Protein AF-A0A564JPP4-F1 (afdb_monomer)

Nearest PDB structures (foldseek):
  2jpq-assembly1_B  TM=8.493E-01  e=1.112E-04  Vibrio parahaemolyticus

Organism: NCBI:txid2153354

pLDDT: mean 78.51, std 22.54, range [40.66, 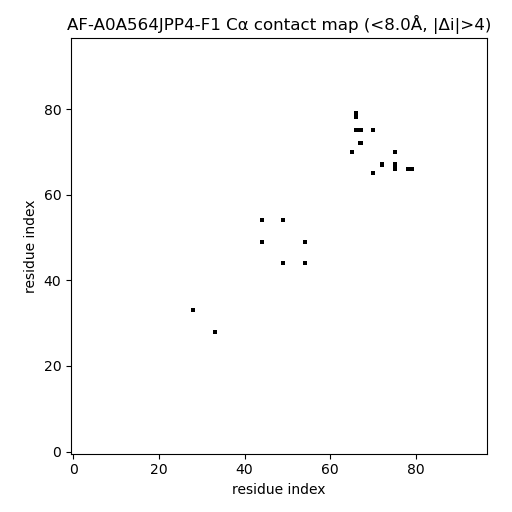97.75]

Solvent-accessible surface area (backbone atoms only — not comparable to full-atom values): 6393 Å² total; per-residue (Å²): 140,88,82,84,85,82,85,87,85,79,83,78,86,84,77,86,89,79,76,75,75,78,68,69,82,68,64,94,56,56,68,67,60,54,52,50,53,53,50,54,56,49,50,53,42,57,75,67,65,51,51,71,70,57,45,53,53,51,52,53,50,50,54,51,50,47,40,70,74,77,39,60,79,93,48,34,66,59,52,54,51,51,50,52,51,50,52,57,70,70,56,75,88,65,93,85,120

Structure (mmCIF, N/CA/C/O backbone):
data_AF-A0A564JPP4-F1
#
_entry.id   AF-A0A564JPP4-F1
#
loop_
_atom_site.group_PDB
_atom_site.id
_atom_site.type_symbol
_atom_site.label_atom_id
_atom_site.label_alt_id
_atom_site.label_comp_id
_atom_site.label_asym_id
_atom_site.label_entity_id
_atom_site.label_seq_id
_atom_site.pdbx_PDB_ins_code
_atom_site.Cartn_x
_atom_site.Cartn_y
_atom_site.Cartn_z
_atom_site.occupancy
_atom_site.B_iso_or_equiv
_atom_site.auth_seq_id
_atom_site.auth_comp_id
_atom_site.auth_asym_id
_atom_site.auth_atom_id
_atom_site.pdbx_PDB_model_num
ATOM 1 N N . MET A 1 1 ? 82.426 -32.909 2.681 1.00 45.16 1 MET A N 1
ATOM 2 C CA . MET A 1 1 ? 81.409 -32.048 3.330 1.00 45.16 1 MET A CA 1
ATOM 3 C C . MET A 1 1 ? 80.151 -32.050 2.465 1.00 45.16 1 MET A C 1
ATOM 5 O O . MET A 1 1 ? 80.177 -31.484 1.384 1.00 45.16 1 MET A O 1
ATOM 9 N N . ARG A 1 2 ? 79.088 -32.758 2.871 1.00 40.66 2 ARG A N 1
ATOM 10 C CA . ARG A 1 2 ? 77.797 -32.816 2.156 1.00 40.66 2 ARG A CA 1
ATOM 11 C C . ARG A 1 2 ? 76.761 -32.063 2.993 1.00 40.66 2 ARG A C 1
ATOM 13 O O . ARG A 1 2 ? 76.463 -32.502 4.101 1.00 40.66 2 ARG A O 1
ATOM 20 N N . LYS A 1 3 ? 76.255 -30.928 2.502 1.00 46.62 3 LYS A N 1
ATOM 21 C CA . LYS A 1 3 ? 75.175 -30.172 3.155 1.00 46.62 3 LYS A CA 1
ATOM 22 C C . LYS A 1 3 ? 73.851 -30.422 2.421 1.00 46.62 3 LYS A C 1
ATOM 24 O O . LYS A 1 3 ? 73.749 -30.205 1.219 1.00 46.62 3 LYS A O 1
ATOM 29 N N . LYS A 1 4 ? 72.896 -30.936 3.203 1.00 48.59 4 LYS A N 1
ATOM 30 C CA . LYS A 1 4 ? 71.448 -31.106 2.977 1.00 48.59 4 LYS A CA 1
ATOM 31 C C . LYS A 1 4 ? 70.843 -29.843 2.340 1.00 48.59 4 LYS A C 1
ATOM 33 O O . LYS A 1 4 ? 71.191 -28.744 2.748 1.00 48.59 4 LYS A O 1
ATOM 38 N N . SER A 1 5 ? 70.118 -29.958 1.229 1.00 42.91 5 SER A N 1
ATOM 39 C CA . SER A 1 5 ? 68.672 -30.237 1.123 1.00 42.91 5 SER A CA 1
ATOM 40 C C . SER A 1 5 ? 67.763 -29.158 1.719 1.00 42.91 5 SER A C 1
ATOM 42 O O . SER A 1 5 ? 67.682 -29.024 2.935 1.00 42.91 5 SER A O 1
ATOM 44 N N . ARG A 1 6 ? 66.970 -28.564 0.815 1.00 42.44 6 ARG A N 1
ATOM 45 C CA . ARG A 1 6 ? 65.500 -28.412 0.838 1.00 42.44 6 ARG A CA 1
ATOM 46 C C . ARG A 1 6 ? 65.061 -26.962 0.617 1.00 42.44 6 ARG A C 1
ATOM 48 O O . ARG A 1 6 ? 65.159 -26.116 1.494 1.00 42.44 6 ARG A O 1
ATOM 55 N N . CYS A 1 7 ? 64.595 -26.729 -0.607 1.00 41.34 7 CYS A N 1
ATOM 56 C CA . CYS A 1 7 ? 63.919 -25.529 -1.063 1.00 41.34 7 CYS A CA 1
ATOM 57 C C . CYS A 1 7 ? 62.701 -25.222 -0.186 1.00 41.34 7 CYS A C 1
ATOM 59 O O . CYS A 1 7 ? 61.951 -26.121 0.199 1.00 41.34 7 CYS A O 1
ATOM 61 N N . TYR A 1 8 ? 62.540 -23.937 0.106 1.00 41.19 8 TYR A N 1
ATOM 62 C CA . TYR A 1 8 ? 61.368 -23.351 0.734 1.00 41.19 8 TYR A CA 1
ATOM 63 C C . TYR A 1 8 ? 60.184 -23.392 -0.230 1.00 41.19 8 TYR A C 1
ATOM 65 O O . TYR A 1 8 ? 60.341 -23.114 -1.417 1.00 41.19 8 TYR A O 1
ATOM 73 N N . GLY A 1 9 ? 59.006 -23.709 0.295 1.00 45.62 9 GLY A N 1
ATOM 74 C CA . GLY A 1 9 ? 57.760 -23.665 -0.458 1.00 45.62 9 GLY A CA 1
ATOM 75 C C . GLY A 1 9 ? 56.766 -24.673 0.086 1.00 45.62 9 GLY A C 1
ATOM 76 O O . GLY A 1 9 ? 56.627 -25.745 -0.477 1.00 45.62 9 GLY A O 1
ATOM 77 N N . ASN A 1 10 ? 56.142 -24.348 1.216 1.00 46.16 10 ASN A N 1
ATOM 78 C CA . ASN A 1 10 ? 54.809 -24.826 1.579 1.00 46.16 10 ASN A CA 1
ATOM 79 C C . ASN A 1 10 ? 54.278 -23.872 2.648 1.00 46.16 10 ASN A C 1
ATOM 81 O O . ASN A 1 10 ? 54.612 -23.961 3.828 1.00 46.16 10 ASN A O 1
ATOM 85 N N . MET A 1 11 ? 53.540 -22.879 2.160 1.00 49.41 11 MET A N 1
ATOM 86 C CA . MET A 1 11 ? 52.803 -21.893 2.933 1.00 49.41 11 MET A CA 1
ATOM 87 C C . MET A 1 11 ? 51.732 -22.624 3.754 1.00 49.41 11 MET A C 1
ATOM 89 O O . MET A 1 11 ? 50.989 -23.447 3.224 1.00 49.41 11 MET A O 1
ATOM 93 N N . LEU A 1 12 ? 51.719 -22.363 5.060 1.00 45.41 12 LEU A N 1
ATOM 94 C CA . LEU A 1 12 ? 50.683 -22.815 5.988 1.00 45.41 12 LEU A CA 1
ATOM 95 C C . LEU A 1 12 ? 49.320 -22.194 5.620 1.00 45.41 12 LEU A C 1
ATOM 97 O O . LEU A 1 12 ? 49.290 -21.120 5.014 1.00 45.41 12 LEU A O 1
ATOM 101 N N . PRO A 1 13 ? 48.203 -22.853 5.976 1.00 46.16 13 PRO A N 1
ATOM 102 C CA . PRO A 1 13 ? 46.873 -22.474 5.525 1.00 46.16 13 PRO A CA 1
ATOM 103 C C . PRO A 1 13 ? 46.380 -21.278 6.342 1.00 46.16 13 PRO A C 1
ATOM 105 O O . PRO A 1 13 ? 46.301 -21.360 7.566 1.00 46.16 13 PRO A O 1
ATOM 108 N N . PHE A 1 14 ? 46.045 -20.170 5.683 1.00 42.41 14 PHE A N 1
ATOM 109 C CA . PHE A 1 14 ? 45.296 -19.101 6.336 1.00 42.41 14 PHE A CA 1
ATOM 110 C C . PHE A 1 14 ? 43.803 -19.372 6.166 1.00 42.41 14 PHE A C 1
ATOM 112 O O . PHE A 1 14 ? 43.250 -19.312 5.070 1.00 42.41 14 PHE A O 1
ATOM 119 N N . HIS A 1 15 ? 43.215 -19.762 7.291 1.00 52.06 15 HIS A N 1
ATOM 120 C CA . HIS A 1 15 ? 41.792 -19.837 7.564 1.00 52.06 15 HIS A CA 1
ATOM 121 C C . HIS A 1 15 ? 41.202 -18.418 7.613 1.00 52.06 15 HIS A C 1
ATOM 123 O O . HIS A 1 15 ? 41.878 -17.488 8.047 1.00 52.06 15 HIS A O 1
ATOM 129 N N . GLU A 1 16 ? 39.929 -18.319 7.230 1.00 48.22 16 GLU A N 1
ATOM 130 C CA . GLU A 1 16 ? 38.989 -17.252 7.601 1.00 48.22 16 GLU A CA 1
ATOM 131 C C . GLU A 1 16 ? 39.233 -15.845 7.025 1.00 48.22 16 GLU A C 1
ATOM 133 O O . GLU A 1 16 ? 39.780 -14.947 7.655 1.00 48.22 16 GLU A O 1
ATOM 138 N N . GLN A 1 17 ? 38.703 -15.627 5.821 1.00 48.31 17 GLN A N 1
ATOM 139 C CA . GLN A 1 17 ? 38.201 -14.317 5.399 1.00 48.31 17 GLN A CA 1
ATOM 140 C C . GLN A 1 17 ? 36.695 -14.443 5.173 1.00 48.31 17 GLN A C 1
ATOM 142 O O . GLN A 1 17 ? 36.204 -14.483 4.047 1.00 48.31 17 GLN A O 1
ATOM 147 N N . THR A 1 18 ? 35.965 -14.560 6.278 1.00 47.94 18 THR A N 1
ATOM 148 C CA . THR A 1 18 ? 34.526 -14.302 6.340 1.00 47.94 18 THR A CA 1
ATOM 149 C C . THR A 1 18 ? 34.298 -13.094 7.233 1.00 47.94 18 THR A C 1
ATOM 151 O O . THR A 1 18 ? 33.737 -13.218 8.308 1.00 47.94 18 THR A O 1
ATOM 154 N N . ASP A 1 19 ? 34.724 -11.929 6.759 1.00 43.50 19 ASP A N 1
ATOM 155 C CA . ASP A 1 19 ? 34.026 -10.682 7.059 1.00 43.50 19 ASP A CA 1
ATOM 156 C C . ASP A 1 19 ? 33.372 -10.242 5.749 1.00 4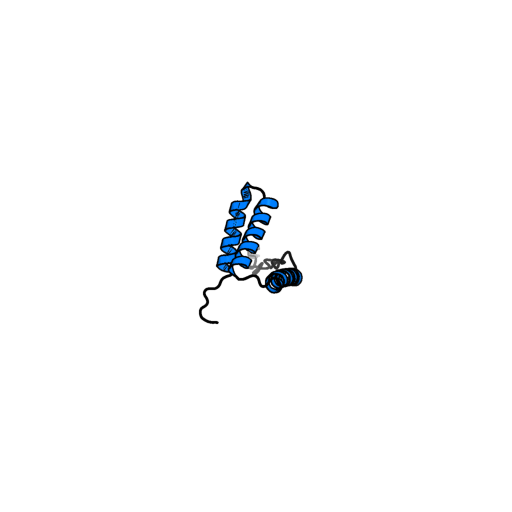3.50 19 ASP A C 1
ATOM 158 O O . ASP A 1 19 ? 33.768 -9.287 5.082 1.00 43.50 19 ASP A O 1
ATOM 162 N N . PHE A 1 20 ? 32.369 -11.027 5.334 1.00 46.19 20 PHE A N 1
ATOM 163 C CA . PHE A 1 20 ? 31.256 -10.460 4.588 1.00 46.19 20 PHE A CA 1
ATOM 164 C C . PHE A 1 20 ? 30.683 -9.418 5.536 1.00 46.19 20 PHE A C 1
ATOM 166 O O . PHE A 1 20 ? 29.964 -9.773 6.467 1.00 46.19 20 PHE A O 1
ATOM 173 N N . GLU A 1 21 ? 31.093 -8.163 5.351 1.00 46.25 21 GLU A N 1
ATOM 174 C CA . GLU A 1 21 ? 30.478 -7.022 6.001 1.00 46.25 21 GLU A CA 1
ATOM 175 C C . GLU A 1 21 ? 28.969 -7.201 5.877 1.00 46.25 21 GLU A C 1
ATOM 177 O O . GLU A 1 21 ? 28.373 -7.061 4.804 1.00 46.25 21 GLU A O 1
ATOM 182 N N . PHE A 1 22 ? 28.369 -7.584 6.999 1.00 54.16 22 PHE A N 1
ATOM 183 C CA . PHE A 1 22 ? 26.957 -7.487 7.258 1.00 54.16 22 PHE A CA 1
ATOM 184 C C . PHE A 1 22 ? 26.683 -5.989 7.260 1.00 54.16 22 PHE A C 1
ATOM 186 O O . PHE A 1 22 ? 26.605 -5.363 8.311 1.00 54.16 22 PHE A O 1
ATOM 193 N N . MET A 1 23 ? 26.624 -5.377 6.076 1.00 50.16 23 MET A N 1
ATOM 194 C CA . MET A 1 23 ? 25.943 -4.110 5.954 1.00 50.16 23 MET A CA 1
ATOM 195 C C . MET A 1 23 ? 24.514 -4.446 6.358 1.00 50.16 23 MET A C 1
ATOM 1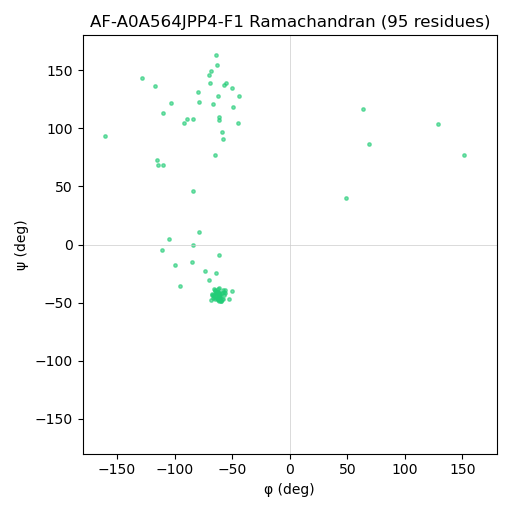97 O O . MET A 1 23 ? 23.859 -5.197 5.621 1.00 50.16 23 MET A O 1
ATOM 201 N N . PRO A 1 24 ? 24.026 -3.977 7.526 1.00 47.00 24 PRO A N 1
ATOM 202 C CA . PRO A 1 24 ? 22.604 -4.055 7.775 1.00 47.00 24 PRO A CA 1
ATOM 203 C C . PRO A 1 24 ? 21.960 -3.457 6.530 1.00 47.00 24 PRO A C 1
ATOM 205 O O . PRO A 1 24 ? 22.449 -2.460 5.991 1.00 47.00 24 PRO A O 1
ATOM 208 N N . GLN A 1 25 ? 20.929 -4.109 6.004 1.00 46.47 25 GLN A N 1
ATOM 209 C CA . GLN A 1 25 ? 20.035 -3.450 5.067 1.00 46.47 25 GLN A CA 1
ATOM 210 C C . GLN A 1 25 ? 19.516 -2.244 5.846 1.00 46.47 25 GLN A C 1
ATOM 212 O O . GLN A 1 25 ? 18.601 -2.384 6.651 1.00 46.47 25 GLN A O 1
ATOM 217 N N . ILE A 1 26 ? 20.202 -1.103 5.739 1.00 49.81 26 ILE A N 1
ATOM 218 C CA . ILE A 1 26 ? 19.809 0.118 6.417 1.00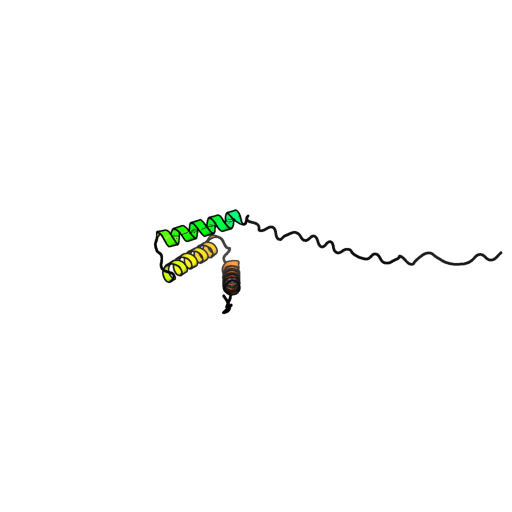 49.81 26 ILE A CA 1
ATOM 219 C C . ILE A 1 26 ? 18.449 0.381 5.806 1.00 49.81 26 ILE A C 1
ATOM 221 O O . ILE A 1 26 ? 18.361 0.676 4.609 1.00 49.81 26 ILE A O 1
ATOM 225 N N . SER A 1 27 ? 17.394 0.161 6.592 1.00 56.97 27 SER A N 1
ATOM 226 C CA . SER A 1 27 ? 16.060 0.563 6.195 1.00 56.97 27 SER A CA 1
ATOM 227 C C . SER A 1 27 ? 16.206 2.011 5.757 1.00 56.97 27 SER A C 1
ATOM 229 O O . SER A 1 27 ? 16.703 2.858 6.499 1.00 56.97 27 SER A O 1
ATOM 231 N N . ARG A 1 28 ? 15.909 2.282 4.485 1.00 66.00 28 ARG A N 1
ATOM 232 C CA . ARG A 1 28 ? 16.124 3.600 3.870 1.00 66.00 28 ARG A CA 1
ATOM 233 C C . ARG A 1 28 ? 15.304 4.698 4.574 1.00 66.00 28 ARG A C 1
ATOM 235 O O . ARG A 1 28 ? 15.496 5.878 4.296 1.00 66.00 28 ARG A O 1
ATOM 242 N N . TYR A 1 29 ? 14.415 4.286 5.471 1.00 73.31 29 TYR A N 1
ATOM 243 C CA . TYR A 1 29 ? 13.515 5.067 6.296 1.00 73.31 29 TYR A CA 1
ATOM 244 C C . TYR A 1 29 ? 13.689 4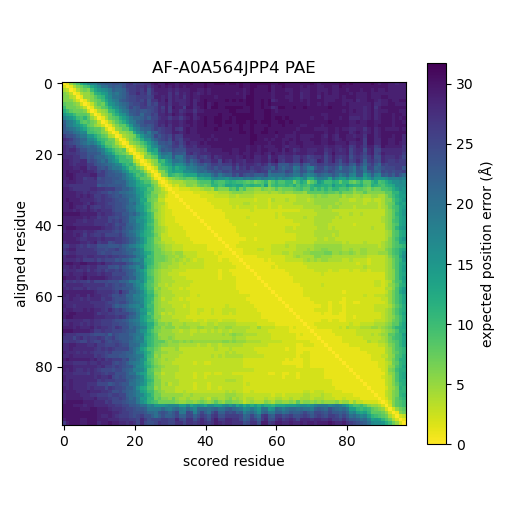.620 7.751 1.00 73.31 29 TYR A C 1
ATOM 246 O O . TYR A 1 29 ? 13.909 3.434 7.997 1.00 73.31 29 TYR A O 1
ATOM 254 N N . SER A 1 30 ? 13.605 5.543 8.713 1.00 82.25 30 SER A N 1
ATOM 255 C CA . SER A 1 30 ? 13.599 5.135 10.120 1.00 82.25 30 SER A CA 1
ATOM 256 C C . SER A 1 30 ? 12.281 4.441 10.455 1.00 82.25 30 SER A C 1
ATOM 258 O O . SER A 1 30 ? 11.229 4.827 9.942 1.00 82.25 30 SER A O 1
ATOM 260 N N . ASP A 1 31 ? 12.330 3.446 11.338 1.00 84.19 31 ASP A N 1
ATOM 261 C CA . ASP A 1 31 ? 11.127 2.738 11.790 1.00 84.19 31 ASP A CA 1
ATOM 262 C C . ASP A 1 31 ? 10.099 3.724 12.372 1.00 84.19 31 ASP A C 1
ATOM 264 O O . ASP A 1 31 ? 8.924 3.669 12.028 1.00 84.19 31 ASP A O 1
ATOM 268 N N . GLU A 1 32 ? 10.567 4.736 13.114 1.00 88.19 32 GLU A N 1
ATOM 269 C CA . GLU A 1 32 ? 9.742 5.830 13.648 1.00 88.19 32 GLU A CA 1
ATOM 270 C C . GLU A 1 32 ? 8.981 6.601 12.555 1.00 88.19 32 GLU A C 1
ATOM 272 O O . GLU A 1 32 ? 7.795 6.888 12.706 1.00 88.19 32 GLU A O 1
ATOM 277 N N . GLN A 1 33 ? 9.629 6.914 11.425 1.00 87.31 33 GLN A N 1
ATOM 278 C CA . GLN A 1 33 ? 8.963 7.602 10.313 1.00 87.31 33 GLN A CA 1
ATOM 279 C C . GLN A 1 33 ? 7.872 6.731 9.685 1.00 87.31 33 GLN A C 1
ATOM 281 O O . GLN A 1 33 ? 6.818 7.240 9.302 1.00 87.31 33 GLN A O 1
ATOM 286 N N . VAL A 1 34 ? 8.118 5.425 9.564 1.00 88.00 34 VAL A N 1
ATOM 287 C CA . VAL A 1 34 ? 7.143 4.477 9.014 1.00 88.00 34 VAL A CA 1
ATOM 288 C C . VAL A 1 34 ? 5.952 4.328 9.960 1.00 88.00 34 VAL A C 1
ATOM 290 O O . VAL A 1 34 ? 4.806 4.440 9.522 1.00 88.00 34 VAL A O 1
ATOM 293 N N . GLU A 1 35 ? 6.207 4.135 11.253 1.00 91.06 35 GLU A N 1
ATOM 294 C CA . GLU A 1 35 ? 5.176 4.010 12.287 1.00 91.06 35 GLU A CA 1
ATOM 295 C C . GLU A 1 35 ? 4.309 5.266 12.392 1.00 91.06 35 GLU A C 1
ATOM 297 O O . GLU A 1 35 ? 3.081 5.162 12.459 1.00 91.06 35 GLU A O 1
ATOM 302 N N . GLN A 1 36 ? 4.920 6.454 12.339 1.00 94.50 36 GLN A N 1
ATOM 303 C CA . GLN A 1 36 ? 4.182 7.713 12.365 1.00 94.50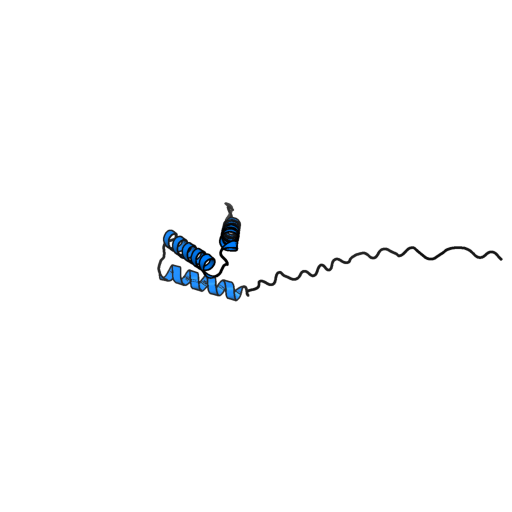 36 GLN A CA 1
ATOM 304 C C . GLN A 1 36 ? 3.211 7.814 11.181 1.00 94.50 36 GLN A C 1
ATOM 306 O O . GLN A 1 36 ? 2.027 8.090 11.379 1.00 94.50 36 GLN A O 1
ATOM 311 N N . LEU A 1 37 ? 3.678 7.542 9.958 1.00 94.56 37 LEU A N 1
ATOM 312 C CA . LEU A 1 37 ? 2.828 7.590 8.765 1.00 94.56 37 LEU A CA 1
ATOM 313 C C . LEU A 1 37 ? 1.688 6.564 8.831 1.00 94.56 37 LEU A C 1
ATOM 315 O O . LEU A 1 37 ? 0.555 6.879 8.468 1.00 94.56 37 LEU A O 1
ATOM 319 N N . LEU A 1 38 ? 1.959 5.351 9.317 1.00 93.81 38 LEU A N 1
ATOM 320 C CA . LEU A 1 38 ? 0.926 4.327 9.500 1.00 93.81 38 LEU A CA 1
ATOM 321 C C . LEU A 1 38 ? -0.124 4.751 10.533 1.00 93.81 38 LEU A C 1
ATOM 323 O O . LEU A 1 38 ? -1.321 4.562 10.300 1.00 93.81 38 LEU A O 1
ATOM 327 N N . SER A 1 39 ? 0.306 5.351 11.643 1.00 95.50 39 SER A N 1
ATOM 328 C CA . SER A 1 39 ? -0.582 5.865 12.689 1.00 95.50 39 SER A CA 1
ATOM 329 C C . SER A 1 39 ? -1.491 6.977 12.161 1.00 95.50 39 SER A C 1
ATOM 331 O O . SER A 1 39 ? -2.710 6.926 12.337 1.00 95.50 39 SER A O 1
ATOM 333 N N . GLU A 1 40 ? -0.929 7.939 11.427 1.00 96.94 40 GLU A N 1
ATOM 334 C CA . GLU A 1 40 ? -1.693 9.035 10.822 1.00 96.94 40 GLU A CA 1
ATOM 335 C C . GLU A 1 40 ? -2.736 8.520 9.818 1.00 96.94 40 GLU A C 1
ATOM 337 O O . GLU A 1 40 ? -3.901 8.921 9.871 1.00 96.94 40 GLU A O 1
ATOM 342 N N . LEU A 1 41 ? -2.358 7.582 8.943 1.00 95.38 41 LEU A N 1
ATOM 343 C CA . LEU A 1 41 ? -3.285 6.979 7.980 1.00 95.38 41 LEU A CA 1
ATOM 344 C C . LEU A 1 41 ? -4.401 6.184 8.672 1.00 95.38 41 LEU A C 1
ATOM 346 O O . LEU A 1 41 ? -5.563 6.282 8.271 1.00 95.38 41 LEU A O 1
ATOM 350 N N . THR A 1 42 ? -4.068 5.438 9.727 1.00 94.75 42 THR A N 1
ATOM 351 C CA . THR A 1 42 ? -5.047 4.675 10.520 1.00 94.75 42 THR A CA 1
ATOM 352 C C . THR A 1 42 ? -6.037 5.613 11.206 1.00 94.75 42 THR A C 1
ATOM 354 O O . THR A 1 42 ? -7.248 5.433 11.084 1.00 94.75 42 THR A O 1
ATOM 357 N N . SER A 1 43 ? -5.535 6.681 11.827 1.00 97.06 43 SER A N 1
ATOM 358 C CA . SER A 1 43 ? -6.348 7.701 12.495 1.00 97.06 43 SER A CA 1
ATOM 359 C C . SER A 1 43 ? -7.354 8.367 11.549 1.00 97.06 43 SER A C 1
ATOM 361 O O . SER A 1 43 ? -8.509 8.593 11.922 1.00 97.06 43 SER A O 1
ATOM 363 N N . VAL A 1 44 ? -6.970 8.630 10.293 1.00 97.38 44 VAL A N 1
ATOM 364 C CA . VAL A 1 44 ? -7.896 9.158 9.275 1.00 97.38 44 VAL A CA 1
ATOM 365 C C . VAL A 1 44 ? -9.036 8.170 9.000 1.00 97.38 44 VAL A C 1
ATOM 367 O O . VAL A 1 44 ? -10.204 8.566 9.004 1.00 97.38 44 VAL A O 1
ATOM 370 N N . LEU A 1 45 ? -8.733 6.885 8.798 1.00 96.62 45 LEU A N 1
ATOM 371 C CA . LEU A 1 45 ? -9.758 5.865 8.540 1.00 96.62 45 LEU A CA 1
ATOM 372 C C . LEU A 1 45 ? -10.715 5.701 9.734 1.00 96.62 45 LEU A C 1
ATOM 374 O O . LEU A 1 45 ? -11.934 5.630 9.541 1.00 96.62 45 LEU A O 1
ATOM 378 N N . GLU A 1 46 ? -10.185 5.717 10.959 1.00 95.50 46 GLU A N 1
ATOM 379 C CA . GLU A 1 46 ? -10.966 5.633 12.201 1.00 95.50 46 GLU A CA 1
ATOM 380 C C . GLU A 1 46 ? -11.855 6.862 12.422 1.00 95.50 46 GLU A C 1
ATOM 382 O O . GLU A 1 46 ? -13.047 6.727 12.713 1.00 95.50 46 GLU A O 1
ATOM 387 N N . THR A 1 47 ? -11.305 8.064 12.224 1.00 97.38 47 THR A N 1
ATOM 388 C CA . THR A 1 47 ? -12.027 9.342 12.356 1.00 97.38 47 THR A CA 1
ATOM 389 C C . THR A 1 47 ? -13.248 9.381 11.443 1.00 97.38 47 THR A C 1
ATOM 391 O O . THR A 1 47 ? -14.328 9.821 11.846 1.00 97.38 47 THR A O 1
ATOM 394 N N . HIS A 1 48 ? -13.101 8.872 10.219 1.00 96.62 48 HIS A N 1
ATOM 395 C CA . HIS A 1 48 ? -14.187 8.786 9.248 1.00 96.62 48 HIS A CA 1
ATOM 396 C C . HIS A 1 48 ? -15.081 7.549 9.422 1.00 96.62 48 HIS A C 1
ATOM 398 O O . HIS A 1 48 ? -16.053 7.408 8.677 1.00 96.62 48 HIS A O 1
ATOM 404 N N . LYS A 1 49 ? -14.796 6.677 10.401 1.00 95.00 49 LYS A N 1
ATOM 405 C CA . LYS A 1 49 ? -15.504 5.408 10.640 1.00 95.00 49 LYS A CA 1
ATOM 406 C C . LYS A 1 49 ? -15.651 4.588 9.356 1.00 95.00 49 LYS A C 1
ATOM 408 O O . LYS A 1 49 ? -16.718 4.034 9.084 1.00 95.00 49 LYS A O 1
ATOM 413 N N . ALA A 1 50 ? -14.599 4.570 8.541 1.00 95.56 50 ALA A N 1
ATOM 414 C CA . ALA A 1 50 ? -14.626 3.896 7.256 1.00 95.56 50 ALA A CA 1
ATOM 415 C C . ALA A 1 50 ? -14.742 2.375 7.477 1.00 95.56 50 ALA A C 1
ATOM 417 O O . ALA A 1 50 ? -13.866 1.791 8.122 1.00 95.56 50 ALA A O 1
ATOM 418 N N . PRO A 1 51 ? -15.795 1.707 6.966 1.00 96.81 51 PRO A N 1
ATOM 419 C CA . PRO A 1 51 ? -15.882 0.256 7.053 1.00 96.81 51 PRO A CA 1
ATOM 420 C C . PRO A 1 51 ? -14.748 -0.397 6.246 1.00 96.81 51 PRO A C 1
ATOM 422 O O . PRO A 1 51 ? -14.094 0.246 5.420 1.00 96.81 51 PRO A O 1
ATOM 425 N N . VAL A 1 52 ? -14.481 -1.678 6.513 1.00 94.06 52 VAL A N 1
ATOM 426 C CA . VAL A 1 52 ? -13.325 -2.401 5.952 1.00 94.06 52 VAL A CA 1
ATOM 427 C C . VAL A 1 52 ? -13.309 -2.363 4.421 1.00 94.06 52 VAL A C 1
ATOM 429 O O . VAL A 1 52 ? -12.265 -2.122 3.823 1.00 94.06 52 VAL A O 1
ATOM 432 N N . ASP A 1 53 ? -14.461 -2.541 3.782 1.00 96.81 53 ASP A N 1
ATOM 433 C CA . ASP A 1 53 ? -14.621 -2.491 2.328 1.00 96.81 53 ASP A CA 1
ATOM 434 C C . ASP A 1 53 ? -14.261 -1.114 1.744 1.00 96.81 53 ASP A C 1
ATOM 436 O O . ASP A 1 53 ? -13.504 -1.034 0.772 1.00 96.81 53 ASP A O 1
ATOM 440 N N . LEU A 1 54 ? -14.726 -0.025 2.367 1.00 96.31 54 LEU A N 1
ATOM 441 C CA . LEU A 1 54 ? -14.384 1.339 1.954 1.00 96.31 54 LEU A CA 1
ATOM 442 C C . LEU A 1 54 ? -12.893 1.630 2.161 1.00 96.31 54 LEU A C 1
ATOM 444 O O . LEU A 1 54 ? -12.246 2.187 1.272 1.00 96.31 54 LEU A O 1
ATOM 448 N N . SER A 1 55 ? -12.342 1.229 3.307 1.00 97.06 55 SER A N 1
ATOM 449 C CA . SER A 1 55 ? -10.922 1.399 3.630 1.00 97.06 55 SER A CA 1
ATOM 450 C C . SER A 1 55 ? -10.029 0.688 2.609 1.00 97.06 55 SER A C 1
ATOM 452 O O . SER A 1 55 ? -9.128 1.307 2.041 1.00 97.06 55 SER A O 1
ATOM 454 N N . LEU A 1 56 ? -10.325 -0.577 2.291 1.00 96.38 56 LEU A N 1
ATOM 455 C CA . LEU A 1 56 ? -9.592 -1.344 1.279 1.00 96.38 56 LEU A CA 1
ATOM 456 C C . LEU A 1 56 ? -9.706 -0.718 -0.117 1.00 96.38 56 LEU A C 1
ATOM 458 O O . LEU A 1 56 ? -8.706 -0.635 -0.834 1.00 96.38 56 LEU A O 1
ATOM 462 N N . MET A 1 57 ? -10.891 -0.230 -0.499 1.00 95.94 57 MET A N 1
ATOM 463 C CA . MET A 1 57 ? -11.087 0.446 -1.784 1.00 95.94 57 MET A CA 1
ATOM 464 C C . MET A 1 57 ? -10.239 1.722 -1.894 1.00 95.94 57 MET A C 1
ATOM 466 O O . MET A 1 57 ? -9.570 1.939 -2.908 1.00 95.94 57 MET A O 1
ATOM 470 N N . VAL A 1 58 ? -10.247 2.573 -0.865 1.00 96.94 58 VAL A N 1
ATOM 471 C CA . VAL A 1 58 ? -9.500 3.841 -0.873 1.00 96.94 58 VAL A CA 1
ATOM 472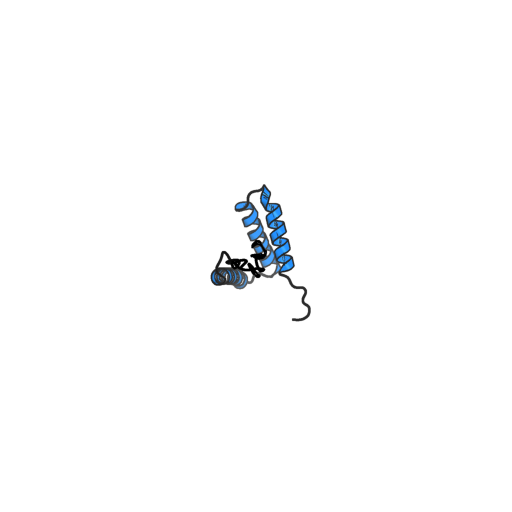 C C . VAL A 1 58 ? -7.991 3.595 -0.860 1.00 96.94 58 VAL A C 1
ATOM 474 O O . VAL A 1 58 ? -7.275 4.215 -1.650 1.00 96.94 58 VAL A O 1
ATOM 477 N N . LEU A 1 59 ? -7.504 2.658 -0.042 1.00 96.19 59 LEU A N 1
ATOM 478 C CA . LEU A 1 59 ? -6.086 2.282 -0.011 1.00 96.19 59 LEU A CA 1
ATOM 479 C C . LEU A 1 59 ? -5.627 1.700 -1.357 1.00 96.19 59 LEU A C 1
ATOM 481 O O . LEU A 1 59 ? -4.582 2.096 -1.879 1.00 96.19 59 LEU A O 1
ATOM 485 N N . GLY A 1 60 ? -6.436 0.838 -1.981 1.00 96.75 60 GLY A N 1
ATOM 486 C CA . GLY A 1 60 ? -6.161 0.313 -3.322 1.00 96.75 60 GLY A CA 1
ATOM 487 C C . GLY A 1 60 ? -6.087 1.411 -4.391 1.00 96.75 60 GLY A C 1
ATOM 488 O O . GLY A 1 60 ? -5.174 1.416 -5.226 1.00 96.75 60 GLY A O 1
ATOM 489 N N . ASN A 1 61 ? -6.995 2.390 -4.338 1.00 96.56 61 ASN A N 1
ATOM 490 C CA . ASN A 1 61 ? -6.968 3.554 -5.227 1.00 96.56 61 ASN A CA 1
ATOM 491 C C . ASN A 1 61 ? -5.725 4.423 -4.998 1.00 96.56 61 ASN A C 1
ATOM 493 O O . ASN A 1 61 ? -5.117 4.886 -5.964 1.00 96.56 61 ASN A O 1
ATOM 497 N N . MET A 1 62 ? -5.304 4.609 -3.745 1.00 95.94 62 MET A N 1
ATOM 498 C CA . MET A 1 62 ? -4.088 5.353 -3.412 1.00 95.94 62 MET A CA 1
ATOM 499 C C . MET A 1 62 ? -2.839 4.687 -4.005 1.00 95.94 62 MET A C 1
ATOM 501 O O . MET A 1 62 ? -2.060 5.353 -4.690 1.00 95.94 62 MET A O 1
ATOM 505 N N . VAL A 1 63 ? -2.684 3.371 -3.823 1.00 96.75 63 VAL A N 1
ATOM 506 C CA . VAL A 1 63 ? -1.572 2.599 -4.409 1.00 96.75 63 VAL A CA 1
ATOM 507 C C . VAL A 1 63 ? -1.596 2.685 -5.938 1.00 96.75 63 VAL A C 1
ATOM 509 O O . VAL A 1 63 ? -0.570 2.946 -6.570 1.00 96.75 63 VAL A O 1
ATOM 512 N N . THR A 1 64 ? -2.772 2.533 -6.548 1.00 97.00 64 THR A N 1
ATOM 513 C CA . THR A 1 64 ? -2.938 2.630 -8.007 1.00 97.00 64 THR A CA 1
ATOM 514 C C . THR A 1 64 ? -2.544 4.012 -8.534 1.00 97.00 64 THR A C 1
ATOM 516 O O . THR A 1 64 ? -1.833 4.117 -9.538 1.00 97.00 64 THR A O 1
ATOM 519 N N . ASN A 1 65 ? -2.953 5.078 -7.844 1.00 97.31 65 ASN A N 1
ATOM 520 C CA . ASN A 1 65 ? -2.604 6.451 -8.200 1.00 97.31 65 ASN A CA 1
ATOM 521 C C . ASN A 1 65 ? -1.096 6.699 -8.093 1.00 97.31 65 ASN A C 1
ATOM 523 O O . ASN A 1 65 ? -0.520 7.299 -9.005 1.00 97.31 65 ASN A O 1
ATOM 527 N N . LEU A 1 66 ? -0.448 6.194 -7.040 1.00 96.75 66 LEU A N 1
ATOM 528 C CA . LEU A 1 66 ? 1.001 6.296 -6.856 1.00 96.75 66 LEU A CA 1
ATOM 529 C C . LEU A 1 66 ? 1.760 5.610 -8.000 1.00 96.75 66 LEU A C 1
ATOM 531 O O . LEU A 1 66 ? 2.643 6.213 -8.610 1.00 96.75 66 LEU A O 1
ATOM 535 N N . ILE A 1 67 ? 1.377 4.382 -8.356 1.00 97.25 67 ILE A N 1
ATOM 536 C CA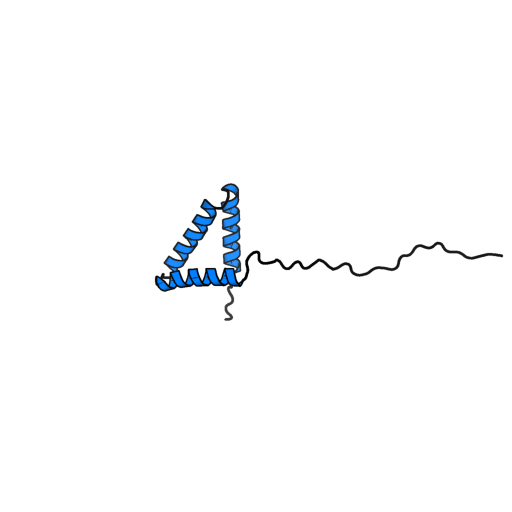 . ILE A 1 67 ? 2.006 3.642 -9.461 1.00 97.25 67 ILE A CA 1
ATOM 537 C C . ILE A 1 67 ? 1.787 4.366 -10.798 1.00 97.25 67 ILE A C 1
ATOM 539 O O . ILE A 1 67 ? 2.707 4.485 -11.606 1.00 97.25 67 ILE A O 1
ATOM 543 N N . ASN A 1 68 ? 0.590 4.889 -11.053 1.00 97.06 68 ASN A N 1
ATOM 544 C CA . ASN A 1 68 ? 0.317 5.580 -12.312 1.00 97.06 68 ASN A CA 1
ATOM 545 C C . ASN A 1 68 ? 1.027 6.934 -12.433 1.00 97.06 68 ASN A C 1
ATOM 547 O O . ASN A 1 68 ? 1.380 7.325 -13.548 1.00 97.06 68 ASN A O 1
ATOM 551 N N . SER A 1 69 ? 1.262 7.625 -11.319 1.00 96.88 69 SER A N 1
ATOM 552 C CA . SER A 1 69 ? 1.796 8.994 -11.323 1.00 96.88 69 SER A CA 1
ATOM 553 C C . SER A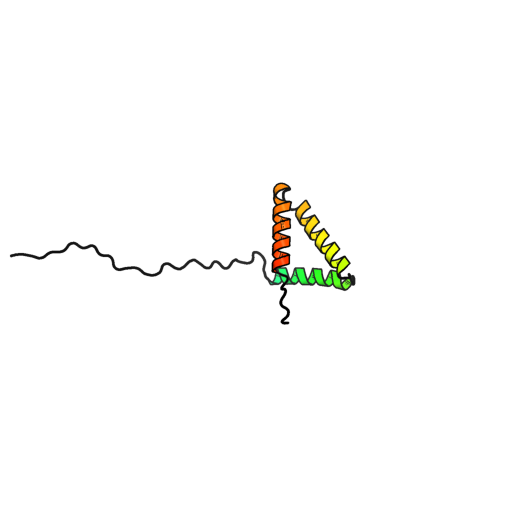 1 69 ? 3.314 9.040 -11.152 1.00 96.88 69 SER A C 1
ATOM 555 O O . SER A 1 69 ? 3.976 9.878 -11.758 1.00 96.88 69 SER A O 1
ATOM 557 N N . SER A 1 70 ? 3.875 8.132 -10.353 1.00 94.75 70 SER A N 1
ATOM 558 C CA . SER A 1 70 ? 5.272 8.195 -9.905 1.00 94.75 70 SER A CA 1
ATOM 559 C C . SER A 1 70 ? 6.163 7.100 -10.497 1.00 94.75 70 SER A C 1
ATOM 561 O O . SER A 1 70 ? 7.372 7.124 -10.287 1.00 94.75 70 SER A O 1
ATOM 563 N N . VAL A 1 71 ? 5.599 6.152 -11.257 1.00 95.50 71 VAL A N 1
ATOM 564 C CA . VAL A 1 71 ? 6.346 5.049 -11.885 1.00 95.50 71 VAL A CA 1
ATOM 565 C C . VAL A 1 71 ? 6.251 5.129 -13.409 1.00 95.50 71 VAL A C 1
ATOM 567 O O . VAL A 1 71 ? 5.174 5.320 -13.989 1.00 95.50 71 VAL A O 1
ATOM 570 N N . ALA A 1 72 ? 7.392 4.922 -14.074 1.00 97.12 72 ALA A N 1
ATOM 571 C CA . ALA A 1 72 ? 7.477 4.858 -15.529 1.00 97.12 72 ALA A CA 1
ATOM 572 C C . ALA A 1 72 ? 6.542 3.765 -16.093 1.00 97.12 72 ALA A C 1
ATOM 574 O O . ALA A 1 72 ? 6.530 2.653 -15.556 1.00 97.12 72 ALA A O 1
ATOM 575 N N . PRO A 1 73 ? 5.807 4.014 -17.198 1.00 97.25 73 PRO A N 1
ATOM 576 C CA . PRO A 1 73 ? 4.800 3.083 -17.721 1.00 97.25 73 PRO A CA 1
ATOM 577 C C . PRO A 1 73 ? 5.284 1.637 -17.879 1.00 97.25 73 PRO A C 1
ATOM 579 O O . PRO A 1 73 ? 4.568 0.707 -17.518 1.00 97.25 73 PRO A O 1
ATOM 582 N N . ALA A 1 74 ? 6.524 1.452 -18.341 1.00 97.62 74 ALA A N 1
ATOM 583 C CA . ALA A 1 74 ? 7.130 0.138 -18.549 1.00 97.62 74 ALA A CA 1
ATOM 584 C C . ALA A 1 74 ? 7.322 -0.679 -17.254 1.00 97.62 74 ALA A C 1
ATOM 586 O O . ALA A 1 74 ? 7.377 -1.903 -17.310 1.00 97.62 74 ALA A O 1
ATOM 587 N N . GLN A 1 75 ? 7.415 -0.026 -16.091 1.00 96.56 75 GLN A N 1
ATOM 588 C CA . GLN A 1 75 ? 7.692 -0.678 -14.805 1.00 96.56 75 GLN A CA 1
ATOM 589 C C . GLN A 1 75 ? 6.435 -0.902 -13.954 1.00 96.56 75 GLN A C 1
ATOM 591 O O . GLN A 1 75 ? 6.455 -1.737 -13.052 1.00 96.56 75 GLN A O 1
ATOM 596 N N . ARG A 1 76 ? 5.324 -0.211 -14.247 1.00 97.75 76 ARG A N 1
ATOM 597 C CA . ARG A 1 76 ? 4.100 -0.225 -13.419 1.00 97.75 76 ARG A CA 1
ATOM 598 C C . ARG A 1 76 ? 3.589 -1.631 -13.122 1.00 97.75 76 ARG A C 1
ATOM 600 O O . ARG A 1 76 ? 3.303 -1.948 -11.975 1.00 97.75 76 ARG A O 1
ATOM 607 N N . GLN A 1 77 ? 3.522 -2.480 -14.148 1.00 97.56 77 GLN A N 1
ATOM 608 C CA . GLN A 1 77 ? 3.057 -3.864 -14.010 1.00 97.56 77 GLN A CA 1
ATOM 609 C C . GLN A 1 77 ? 3.982 -4.705 -13.123 1.00 97.56 77 GLN A C 1
ATOM 611 O O . GLN A 1 77 ? 3.503 -5.488 -12.308 1.00 97.56 77 GLN A O 1
ATOM 616 N N . ALA A 1 78 ? 5.300 -4.535 -13.250 1.00 96.94 78 ALA A N 1
ATOM 617 C CA . ALA A 1 78 ? 6.260 -5.255 -12.419 1.00 96.94 78 ALA A CA 1
ATOM 618 C C . ALA A 1 78 ? 6.155 -4.826 -10.946 1.00 96.94 78 ALA A C 1
ATOM 620 O O . ALA A 1 78 ? 6.110 -5.681 -10.063 1.00 96.94 78 ALA A O 1
ATOM 621 N N . ILE A 1 79 ? 6.034 -3.520 -10.686 1.00 96.69 79 ILE A N 1
ATOM 622 C CA . ILE A 1 79 ? 5.881 -2.984 -9.326 1.00 96.69 79 ILE A CA 1
ATOM 623 C C . ILE A 1 79 ? 4.553 -3.420 -8.703 1.00 96.69 79 ILE A C 1
ATOM 625 O O . ILE A 1 79 ? 4.551 -3.893 -7.571 1.00 96.69 79 ILE A O 1
ATOM 629 N N . ALA A 1 80 ? 3.442 -3.340 -9.441 1.00 97.25 80 ALA A N 1
ATOM 630 C CA . ALA A 1 80 ? 2.136 -3.783 -8.950 1.00 97.25 80 ALA A CA 1
ATOM 631 C C . ALA A 1 80 ? 2.138 -5.272 -8.562 1.00 97.25 80 ALA A C 1
ATOM 633 O O . ALA A 1 80 ? 1.602 -5.641 -7.519 1.00 97.25 80 ALA A O 1
ATOM 634 N N . ARG A 1 81 ? 2.784 -6.127 -9.369 1.00 97.19 81 ARG A N 1
ATOM 635 C CA . ARG A 1 81 ? 2.933 -7.559 -9.062 1.00 97.19 81 ARG A CA 1
ATOM 636 C C . ARG A 1 81 ? 3.774 -7.795 -7.813 1.00 97.19 81 ARG A C 1
ATOM 638 O O . ARG A 1 81 ? 3.358 -8.567 -6.959 1.00 97.19 81 ARG A O 1
ATOM 645 N N . SER A 1 82 ? 4.916 -7.118 -7.701 1.00 95.56 82 SER A N 1
ATOM 646 C CA . SER A 1 82 ? 5.789 -7.220 -6.526 1.00 95.56 82 SER A CA 1
ATOM 647 C C . SER A 1 82 ? 5.063 -6.781 -5.250 1.00 95.56 82 SER A C 1
ATOM 649 O O . SER A 1 82 ? 5.072 -7.496 -4.254 1.00 95.56 82 SER A O 1
ATOM 651 N N . PHE A 1 83 ? 4.333 -5.662 -5.307 1.00 95.88 83 PHE A N 1
ATOM 652 C CA . PHE A 1 83 ? 3.509 -5.187 -4.195 1.00 95.88 83 PHE A CA 1
ATOM 653 C C . PHE A 1 83 ? 2.447 -6.217 -3.785 1.00 95.88 83 PHE A C 1
ATOM 655 O O . PHE A 1 83 ? 2.317 -6.529 -2.605 1.00 95.88 83 PHE A O 1
ATOM 662 N N . ALA A 1 84 ? 1.722 -6.793 -4.750 1.00 95.31 84 ALA A N 1
ATOM 663 C CA . ALA A 1 84 ? 0.714 -7.812 -4.467 1.00 95.31 84 ALA A CA 1
ATOM 664 C C . ALA A 1 84 ? 1.318 -9.081 -3.834 1.00 95.31 84 ALA A C 1
ATOM 666 O O . ALA A 1 84 ? 0.714 -9.657 -2.933 1.00 95.31 84 ALA A O 1
ATOM 667 N N . GLN A 1 85 ? 2.505 -9.502 -4.277 1.00 94.38 85 GLN A N 1
ATOM 668 C CA . GLN A 1 85 ? 3.228 -10.642 -3.703 1.00 94.38 85 GLN A CA 1
ATOM 669 C C . GLN A 1 85 ? 3.716 -10.363 -2.280 1.00 94.38 85 GLN A C 1
ATOM 671 O O . GLN A 1 85 ? 3.576 -11.224 -1.413 1.00 94.38 85 GLN A O 1
ATOM 676 N N . ALA A 1 86 ? 4.247 -9.164 -2.025 1.00 92.75 86 ALA A N 1
ATOM 677 C CA . ALA A 1 86 ? 4.641 -8.746 -0.685 1.00 92.75 86 ALA A CA 1
ATOM 678 C C . ALA A 1 86 ? 3.427 -8.734 0.255 1.00 92.75 86 ALA A C 1
ATOM 680 O O . ALA A 1 86 ? 3.489 -9.338 1.319 1.00 92.75 86 ALA A O 1
ATOM 681 N N . LEU A 1 87 ? 2.297 -8.160 -0.182 1.00 93.38 87 LEU A N 1
ATOM 682 C CA . LEU A 1 87 ? 1.052 -8.149 0.592 1.00 93.38 87 LEU A CA 1
ATOM 683 C C . LEU A 1 87 ? 0.579 -9.565 0.942 1.00 93.38 87 LEU A C 1
ATOM 685 O O . LEU A 1 87 ? 0.268 -9.832 2.096 1.00 93.38 87 LEU A O 1
ATOM 689 N N . GLN A 1 88 ? 0.562 -10.477 -0.033 1.00 92.56 88 GLN A N 1
ATOM 690 C CA . GLN A 1 88 ? 0.210 -11.882 0.207 1.00 92.56 88 GLN A CA 1
ATOM 691 C C . GLN A 1 88 ? 1.171 -12.559 1.189 1.00 92.56 88 GLN A C 1
ATOM 693 O O . GLN A 1 88 ? 0.731 -13.339 2.019 1.00 92.56 88 GLN A O 1
ATOM 698 N N . SER A 1 89 ? 2.466 -12.240 1.123 1.00 90.88 89 SER A N 1
ATOM 699 C CA . SER A 1 89 ? 3.477 -12.809 2.027 1.00 90.88 89 SER A CA 1
ATOM 700 C C . SER A 1 89 ? 3.397 -12.241 3.448 1.00 90.88 89 SER A C 1
ATOM 702 O O . SER A 1 89 ? 3.886 -12.866 4.380 1.00 90.88 89 SER A O 1
ATOM 704 N N . SER A 1 90 ? 2.820 -11.048 3.618 1.00 88.44 90 SER A N 1
ATOM 705 C CA . SER A 1 90 ? 2.631 -10.407 4.924 1.00 88.44 90 SER A CA 1
ATOM 706 C C . SER A 1 90 ? 1.360 -10.857 5.644 1.00 88.44 90 SER A C 1
ATOM 708 O O . SER A 1 90 ? 1.217 -10.601 6.837 1.00 88.44 90 SER A O 1
ATOM 710 N N . ILE A 1 91 ? 0.432 -11.502 4.938 1.00 90.50 91 ILE A N 1
ATOM 711 C CA . ILE A 1 91 ? -0.780 -12.068 5.525 1.00 90.50 91 ILE A CA 1
ATOM 712 C C . ILE A 1 91 ? -0.461 -13.517 5.895 1.00 90.50 91 ILE A C 1
ATOM 714 O O . ILE A 1 91 ? -0.351 -14.379 5.028 1.00 90.50 91 ILE A O 1
ATOM 718 N N . ASN A 1 92 ? -0.272 -13.774 7.187 1.00 76.94 92 ASN A N 1
ATOM 719 C CA . ASN A 1 92 ? -0.057 -15.126 7.691 1.00 76.94 92 ASN A CA 1
ATOM 720 C C . ASN A 1 92 ? -1.393 -15.871 7.799 1.00 76.94 92 ASN A C 1
ATOM 722 O O . ASN A 1 92 ? -2.319 -15.382 8.443 1.00 76.94 92 ASN A O 1
ATOM 726 N N . ASP A 1 93 ? -1.447 -17.091 7.264 1.00 60.53 93 ASP A N 1
ATOM 727 C CA . ASP A 1 93 ? -2.475 -18.092 7.577 1.00 60.53 93 ASP A CA 1
ATOM 728 C C . ASP A 1 93 ? -2.092 -18.871 8.850 1.00 60.53 93 ASP A C 1
ATOM 730 O O . ASP A 1 93 ? -2.119 -20.100 8.850 1.00 60.53 93 ASP A O 1
ATOM 734 N N . ASP A 1 94 ? -1.653 -18.200 9.922 1.00 51.75 94 ASP A N 1
ATOM 735 C CA . ASP A 1 94 ? -1.353 -18.908 11.171 1.00 51.75 94 ASP A CA 1
ATOM 736 C C . ASP A 1 94 ? -2.657 -19.094 11.970 1.00 51.75 94 ASP A C 1
ATOM 738 O O . ASP A 1 94 ? -3.179 -18.116 12.507 1.00 51.75 94 ASP A O 1
ATOM 742 N N . PRO A 1 95 ? -3.228 -20.313 12.069 1.00 52.16 95 PRO A N 1
ATOM 743 C CA . PRO A 1 95 ? -4.431 -20.555 12.855 1.00 52.16 95 PRO A CA 1
ATOM 744 C C . PRO A 1 95 ? -4.124 -20.666 14.360 1.00 52.16 95 PRO A C 1
ATOM 746 O O . PRO A 1 95 ? -4.982 -21.120 15.120 1.00 52.16 95 PRO A O 1
ATOM 749 N N . ALA A 1 96 ? -2.908 -20.324 14.801 1.00 47.66 96 ALA A N 1
ATOM 750 C CA . ALA A 1 96 ? -2.446 -20.569 16.162 1.00 47.66 96 ALA A CA 1
ATOM 751 C C . ALA A 1 96 ? -2.387 -19.343 17.088 1.00 47.66 96 ALA A C 1
ATOM 753 O O . ALA A 1 96 ? -1.953 -19.530 18.228 1.00 47.66 96 ALA A O 1
ATOM 754 N N . HIS A 1 97 ? -2.824 -18.142 16.683 1.00 41.66 97 HIS A N 1
ATOM 755 C CA . HIS A 1 97 ? -2.962 -16.971 17.574 1.00 41.66 97 HIS A CA 1
ATOM 756 C C . HIS A 1 97 ? -4.362 -16.353 17.506 1.00 41.66 97 HIS A C 1
ATOM 758 O O . HIS A 1 97 ? -4.773 -15.929 16.405 1.00 41.66 97 HIS A O 1
#

Sequence (97 aa):
MRKKSRCYGNMLPFHEQTDFEFMPQISRYSDEQVEQLLSELTSVLETHKAPVDLSLMVLGNMVTNLINSSVAPAQRQAIARSFAQALQSSINDDPAH

Mean predicted aligned error: 14.0 Å

Secondary structure (DSSP, 8-state):
----------PPP--------------SS-HHHHHHHHHHHHHHHHHTT--HHHHHHHHHHHHHHHHHHHS-HHHHHHHHHHHHHHHHHHS---TT-

Foldseek 3Di:
DDDDDDDDDDDDDDDDPPPPPCPPPPPPDDPVVVVVVVVVLVVVCVVVVPPPVRSVVVVVVVLVCCLVPPPDPVCSVVVVVVVVVVVVVPDDPPPPD

Radius of gyration: 28.3 Å; Cα contacts (8 Å, |Δi|>4): 11; chains: 1; bounding box: 97×42×36 Å

InterPro domains:
  IPR009857 Uncharacterised protein family UPF0352 [MF_00816] (23-93)
  IPR009857 Uncharacterised protein family UPF0352 [PF07208] (48-91)
  IPR023202 YejL-like superfamily [SSF158651] (23-96)